Protein AF-A0A7Y5LIK2-F1 (afdb_monomer)

Sequence (126 aa):
MIIEIMEVILLISASALCIFLIYFLYQLTGSIRLIQQEIQAITAQVGPLVDSIKSLSVSVNELTKDLRQQISKINWIVDEIKSKIELLQNIESKVVKGVEAPVSTLMSNLNALKAGLAAFFNRMKK

Secondary structure (DSSP, 8-state):
-HHHHHHHHHHHHHHHHHHHHHHHHHHHHHHHHHHHHHHHHHHHHHHHHHHHHHHHHHHHHHHHHHHHHHHHHHHHHHHHHHHHHHHHHHHHHHHHHHHHHHHHHHHHHHHHHHHHHHHHHHHHT-

Structure (mmCIF, N/CA/C/O backbone):
data_AF-A0A7Y5LIK2-F1
#
_entry.id   AF-A0A7Y5LIK2-F1
#
loop_
_atom_site.group_PDB
_atom_site.id
_atom_site.type_symbol
_atom_site.label_atom_id
_atom_site.label_alt_id
_atom_site.label_comp_id
_atom_site.label_asym_id
_atom_site.label_entity_id
_atom_site.label_seq_id
_atom_site.pdbx_PDB_ins_code
_atom_site.Cartn_x
_atom_site.Cartn_y
_atom_site.Cartn_z
_atom_site.occupancy
_atom_site.B_iso_or_equiv
_atom_site.auth_seq_id
_atom_site.auth_comp_id
_atom_site.auth_asym_id
_atom_site.auth_atom_id
_atom_site.pdbx_PDB_model_num
ATOM 1 N N . MET A 1 1 ? 37.369 23.348 -61.483 1.00 74.38 1 MET A N 1
ATOM 2 C CA . MET A 1 1 ? 38.490 22.960 -60.602 1.00 74.38 1 MET A CA 1
ATOM 3 C C . MET A 1 1 ? 38.270 23.280 -59.122 1.00 74.38 1 MET A C 1
ATOM 5 O O . MET A 1 1 ? 38.006 22.343 -58.392 1.00 74.38 1 MET A O 1
ATOM 9 N N . ILE A 1 2 ? 38.318 24.533 -58.632 1.00 86.94 2 ILE A N 1
ATOM 10 C CA . ILE A 1 2 ? 38.128 24.807 -57.178 1.00 86.94 2 ILE A CA 1
ATOM 11 C C . ILE A 1 2 ? 36.730 24.409 -56.675 1.00 86.94 2 ILE A C 1
ATOM 13 O O . ILE A 1 2 ? 36.609 23.816 -55.607 1.00 86.94 2 ILE A O 1
ATOM 17 N N . ILE A 1 3 ? 35.685 24.702 -57.455 1.00 91.88 3 ILE A N 1
ATOM 18 C CA . ILE A 1 3 ? 34.298 24.365 -57.096 1.00 91.88 3 ILE A CA 1
ATOM 19 C C . ILE A 1 3 ? 34.108 22.842 -57.029 1.00 91.88 3 ILE A C 1
ATOM 21 O O . ILE A 1 3 ? 33.568 22.349 -56.051 1.00 91.88 3 ILE A O 1
ATOM 25 N N . GLU A 1 4 ? 34.643 22.096 -57.997 1.00 91.81 4 GLU A N 1
ATOM 26 C CA . GLU A 1 4 ? 34.576 20.624 -58.018 1.00 91.81 4 GLU A CA 1
ATOM 27 C C . GLU A 1 4 ? 35.299 19.997 -56.817 1.00 91.81 4 GLU A C 1
ATOM 29 O O . GLU A 1 4 ? 34.802 19.052 -56.215 1.00 91.81 4 GLU A O 1
ATOM 34 N N . ILE A 1 5 ? 36.453 20.548 -56.418 1.00 91.25 5 ILE A N 1
ATOM 35 C CA . ILE A 1 5 ? 37.181 20.086 -55.227 1.00 91.25 5 ILE A CA 1
ATOM 36 C C . ILE A 1 5 ? 36.347 20.325 -53.956 1.00 91.25 5 ILE A C 1
ATOM 38 O O . ILE A 1 5 ? 36.262 19.440 -53.105 1.00 91.25 5 ILE A O 1
ATOM 42 N N . MET A 1 6 ? 35.698 21.489 -53.834 1.00 91.12 6 MET A N 1
ATOM 43 C CA . MET A 1 6 ? 34.789 21.795 -52.719 1.00 91.12 6 MET A CA 1
ATOM 44 C C . MET A 1 6 ? 33.575 20.855 -52.693 1.00 91.12 6 MET A C 1
ATOM 46 O O . MET A 1 6 ? 33.186 20.394 -51.622 1.00 91.12 6 MET A O 1
ATOM 50 N N . GLU A 1 7 ? 33.009 20.526 -53.854 1.00 94.19 7 GLU A N 1
ATOM 51 C CA . GLU A 1 7 ? 31.866 19.615 -53.987 1.00 94.19 7 GLU A CA 1
ATOM 52 C C . GLU A 1 7 ? 32.211 18.183 -53.559 1.00 94.19 7 GLU A C 1
ATOM 54 O O . GLU A 1 7 ? 31.458 17.554 -52.816 1.00 94.19 7 GLU A O 1
ATOM 59 N N . VAL A 1 8 ? 33.388 17.685 -53.953 1.00 94.56 8 VAL A N 1
ATOM 60 C CA . VAL A 1 8 ? 33.881 16.361 -53.546 1.00 94.56 8 VAL A CA 1
ATOM 61 C C . VAL A 1 8 ? 34.097 16.296 -52.032 1.00 94.56 8 VAL A C 1
ATOM 63 O O . VAL A 1 8 ? 33.680 15.332 -51.390 1.00 94.56 8 VAL A O 1
ATOM 66 N N . ILE A 1 9 ? 34.699 17.331 -51.436 1.00 94.25 9 ILE A N 1
ATOM 67 C CA . ILE A 1 9 ? 34.889 17.413 -49.979 1.00 94.25 9 ILE A CA 1
ATOM 68 C C . ILE A 1 9 ? 33.535 17.436 -49.258 1.00 94.25 9 ILE A C 1
ATOM 70 O O . ILE A 1 9 ? 33.357 16.747 -48.250 1.00 94.25 9 ILE A O 1
ATOM 74 N N . LEU A 1 10 ? 32.566 18.184 -49.790 1.00 94.94 10 LEU A N 1
ATOM 75 C CA . LEU A 1 10 ? 31.221 18.274 -49.235 1.00 94.94 10 LEU A CA 1
ATOM 76 C C . LEU A 1 10 ? 30.488 16.927 -49.300 1.00 94.94 10 LEU A C 1
ATOM 78 O O . LEU A 1 10 ? 29.887 16.517 -48.308 1.00 94.94 10 LEU A O 1
ATOM 82 N N . LEU A 1 11 ? 30.600 16.194 -50.410 1.00 94.81 11 LEU A N 1
ATOM 83 C CA . LEU A 1 11 ? 30.033 14.849 -50.564 1.00 94.81 11 LEU A CA 1
ATOM 84 C C . LEU A 1 11 ? 30.651 13.830 -49.600 1.00 94.81 11 LEU A C 1
ATOM 86 O O . LEU A 1 11 ? 29.929 13.023 -49.007 1.00 94.81 11 LEU A O 1
ATOM 90 N N . ILE A 1 12 ? 31.971 13.876 -49.402 1.00 95.56 12 ILE A N 1
ATOM 91 C CA . ILE A 1 12 ? 32.668 13.001 -48.448 1.00 95.56 12 ILE A CA 1
ATOM 92 C C . ILE A 1 12 ? 32.227 13.320 -47.015 1.00 95.56 12 ILE A C 1
ATOM 94 O O . ILE A 1 12 ? 31.915 12.407 -46.249 1.00 95.56 12 ILE A O 1
ATOM 98 N N . SER A 1 13 ? 32.144 14.605 -46.660 1.00 94.31 13 SER A N 1
ATOM 99 C CA . SER A 1 13 ? 31.690 15.042 -45.337 1.00 94.31 13 SER A CA 1
ATOM 100 C C . SER A 1 13 ? 30.232 14.654 -45.075 1.00 94.31 13 SER A C 1
ATOM 102 O O . SER A 1 13 ? 29.927 14.107 -44.014 1.00 94.31 13 SER A O 1
ATOM 104 N N . ALA A 1 14 ? 29.348 14.843 -46.058 1.00 95.06 14 ALA A N 1
ATOM 105 C CA . ALA A 1 14 ? 27.949 14.436 -45.972 1.00 95.06 14 ALA A CA 1
ATOM 106 C C . ALA A 1 14 ? 27.814 12.917 -45.779 1.00 95.06 14 ALA A C 1
ATOM 108 O O . ALA A 1 14 ? 27.086 12.465 -44.897 1.00 95.06 14 ALA A O 1
ATOM 109 N N . SER A 1 15 ? 28.575 12.126 -46.540 1.00 95.50 15 SER A N 1
ATOM 110 C CA . SER A 1 15 ? 28.574 10.663 -46.425 1.00 95.50 15 SER A CA 1
ATOM 111 C C . SER A 1 15 ? 29.076 10.196 -45.054 1.00 95.50 15 SER A C 1
ATOM 113 O O . SER A 1 15 ? 28.467 9.324 -44.433 1.00 95.50 15 SER A O 1
ATOM 115 N N . ALA A 1 16 ? 30.148 10.809 -44.543 1.00 95.38 16 ALA A N 1
ATOM 116 C CA . ALA A 1 16 ? 30.677 10.517 -43.212 1.00 95.38 16 ALA A CA 1
ATOM 117 C C . ALA A 1 16 ? 29.665 10.854 -42.103 1.00 95.38 16 ALA A C 1
ATOM 119 O O . ALA A 1 16 ? 29.472 10.059 -41.181 1.00 95.38 16 ALA A O 1
ATOM 120 N N . LEU A 1 17 ? 28.969 11.991 -42.220 1.00 95.19 17 LEU A N 1
ATOM 121 C CA . LEU A 1 17 ? 27.921 12.393 -41.282 1.00 95.19 17 LEU A CA 1
ATOM 122 C C . LEU A 1 17 ? 26.754 11.395 -41.283 1.00 95.19 17 LEU A C 1
ATOM 124 O O . LEU A 1 17 ? 26.286 11.001 -40.217 1.00 95.19 17 LEU A O 1
ATOM 128 N N . CYS A 1 18 ? 26.312 10.941 -42.459 1.00 96.19 18 CYS A N 1
ATOM 129 C CA . CYS A 1 18 ? 25.242 9.949 -42.571 1.00 96.19 18 CYS A CA 1
ATOM 130 C C . CYS A 1 18 ? 25.602 8.627 -41.879 1.00 96.19 18 CYS A C 1
ATOM 132 O O . CYS A 1 18 ? 24.786 8.089 -41.132 1.00 96.19 18 CYS A O 1
ATOM 134 N N . ILE A 1 19 ? 26.825 8.122 -42.070 1.00 96.00 19 ILE A N 1
ATOM 135 C CA . ILE A 1 19 ? 27.290 6.889 -41.413 1.00 96.00 19 ILE A CA 1
ATOM 136 C C . ILE A 1 19 ? 27.329 7.070 -39.890 1.00 96.00 19 ILE A C 1
ATOM 138 O O . ILE A 1 19 ? 26.853 6.205 -39.151 1.00 96.00 19 ILE A O 1
ATOM 142 N N . PHE A 1 20 ? 27.843 8.208 -39.417 1.00 95.81 20 PHE A N 1
ATOM 143 C CA . PHE A 1 20 ? 27.890 8.523 -37.990 1.00 95.81 20 PHE A CA 1
ATOM 144 C C . PHE A 1 20 ? 26.490 8.568 -37.363 1.00 95.81 20 PHE A C 1
ATOM 146 O O . PHE A 1 20 ? 26.263 7.983 -36.303 1.00 95.81 20 PHE A O 1
ATOM 153 N N . LEU A 1 21 ? 25.529 9.202 -38.041 1.00 93.06 21 LEU A N 1
ATOM 154 C CA . LEU A 1 21 ? 24.141 9.268 -37.582 1.00 93.06 21 LEU A CA 1
ATOM 155 C C . LEU A 1 21 ? 23.490 7.885 -37.506 1.00 93.06 21 LEU A C 1
ATOM 157 O O . LEU A 1 21 ? 22.810 7.596 -36.525 1.00 93.06 21 LEU A O 1
ATOM 161 N N . ILE A 1 22 ? 23.719 7.014 -38.494 1.00 95.25 22 ILE A N 1
ATOM 162 C CA . ILE A 1 22 ? 23.194 5.640 -38.476 1.00 95.25 22 ILE A CA 1
ATOM 163 C C . ILE A 1 22 ? 23.735 4.873 -37.263 1.00 95.25 22 ILE A C 1
ATOM 165 O O . ILE A 1 22 ? 22.964 4.235 -36.545 1.00 95.25 22 ILE A O 1
ATOM 169 N N . TYR A 1 23 ? 25.040 4.972 -36.997 1.00 95.81 23 TYR A N 1
ATOM 170 C CA . TYR A 1 23 ? 25.659 4.328 -35.838 1.00 95.81 23 TYR A CA 1
ATOM 171 C C . TYR A 1 23 ? 25.072 4.847 -34.516 1.00 95.81 23 TYR A C 1
ATOM 173 O O . TYR A 1 23 ? 24.697 4.064 -33.641 1.00 95.81 23 TYR A O 1
ATOM 181 N N . PHE A 1 24 ? 24.929 6.168 -34.392 1.00 93.00 24 PHE A N 1
ATOM 182 C CA . PHE A 1 24 ? 24.372 6.792 -33.197 1.00 93.00 24 PHE A CA 1
ATOM 183 C C . PHE A 1 24 ? 22.906 6.398 -32.962 1.00 93.00 24 PHE A C 1
ATOM 185 O O . PHE A 1 24 ? 22.532 6.052 -31.843 1.00 93.00 24 PHE A O 1
ATOM 192 N N . LEU A 1 25 ? 22.082 6.368 -34.015 1.00 90.69 25 LEU A N 1
ATOM 193 C CA . LEU A 1 25 ? 20.689 5.917 -33.931 1.00 90.69 25 LEU A CA 1
ATOM 194 C C . LEU A 1 25 ? 20.579 4.448 -33.517 1.00 90.69 25 LEU A C 1
ATOM 196 O O . LEU A 1 25 ? 19.707 4.099 -32.719 1.00 90.69 25 LEU A O 1
ATOM 200 N N . TYR A 1 26 ? 21.471 3.589 -34.014 1.00 93.88 26 TYR A N 1
ATOM 201 C CA . TYR A 1 26 ? 21.518 2.187 -33.608 1.00 93.88 26 TYR A CA 1
ATOM 202 C C . TYR A 1 26 ? 21.827 2.047 -32.112 1.00 93.88 26 TYR A C 1
ATOM 204 O O . TYR A 1 26 ? 21.125 1.334 -31.390 1.00 93.88 26 TYR A O 1
ATOM 212 N N . GLN A 1 27 ? 22.823 2.790 -31.623 1.00 92.38 27 GLN A N 1
ATOM 213 C CA . GLN A 1 27 ? 23.189 2.787 -30.209 1.00 92.38 27 GLN A CA 1
ATOM 214 C C . GLN A 1 27 ? 22.061 3.331 -29.321 1.00 92.38 27 GLN A C 1
ATOM 216 O O . GLN A 1 27 ? 21.721 2.713 -28.312 1.00 92.38 27 GLN A O 1
ATOM 221 N N . LEU A 1 28 ? 21.428 4.438 -29.722 1.00 86.88 28 LEU A N 1
ATOM 222 C CA . LEU A 1 28 ? 20.275 5.000 -29.016 1.00 86.88 28 LEU A CA 1
ATOM 223 C C . LEU A 1 28 ? 19.105 4.020 -28.947 1.00 86.88 28 LEU A C 1
ATOM 225 O O . LEU A 1 28 ? 18.500 3.864 -27.889 1.00 86.88 28 LEU A O 1
ATOM 229 N N . THR A 1 29 ? 18.805 3.331 -30.047 1.00 90.50 29 THR A N 1
ATOM 230 C CA . THR A 1 29 ? 17.728 2.333 -30.090 1.00 90.50 29 THR A CA 1
ATOM 231 C C . THR A 1 29 ? 17.992 1.196 -29.101 1.00 90.50 29 THR A C 1
ATOM 233 O O . THR A 1 29 ? 17.077 0.756 -28.404 1.00 90.50 29 THR A O 1
ATOM 236 N N . GLY A 1 30 ? 19.250 0.756 -28.983 1.00 90.50 30 GLY A N 1
ATOM 237 C CA . GLY A 1 30 ? 19.667 -0.221 -27.976 1.00 90.50 30 GLY A CA 1
ATOM 238 C C . GLY A 1 30 ? 19.433 0.271 -26.545 1.00 90.50 30 GLY A C 1
ATOM 239 O O . GLY A 1 30 ? 18.802 -0.428 -25.752 1.00 90.50 30 GLY A O 1
ATOM 240 N N . SER A 1 31 ? 19.867 1.493 -26.233 1.00 85.50 31 SER A N 1
ATOM 241 C CA . SER A 1 31 ? 19.677 2.097 -24.907 1.00 85.50 31 SER A CA 1
ATOM 242 C C . SER A 1 31 ? 18.201 2.277 -24.547 1.00 85.50 31 SER A C 1
ATOM 244 O O . SER A 1 31 ? 17.792 1.945 -23.438 1.00 85.50 31 SER A O 1
ATOM 246 N N . ILE A 1 32 ? 17.376 2.741 -25.491 1.00 85.38 32 ILE A N 1
ATOM 247 C CA . ILE A 1 32 ? 15.925 2.892 -25.292 1.00 85.38 32 ILE A CA 1
ATOM 248 C C . ILE A 1 32 ? 15.281 1.536 -24.996 1.00 85.38 32 ILE A C 1
ATOM 250 O O . ILE A 1 32 ? 14.433 1.436 -24.111 1.00 85.38 32 ILE A O 1
ATOM 254 N N . ARG A 1 33 ? 15.706 0.476 -25.692 1.00 91.31 33 ARG A N 1
ATOM 255 C CA . ARG A 1 33 ? 15.195 -0.877 -25.461 1.00 91.31 33 ARG A CA 1
ATOM 256 C C . ARG A 1 33 ? 15.536 -1.395 -24.062 1.00 91.31 33 ARG A C 1
ATOM 258 O O . ARG A 1 33 ? 14.678 -2.012 -23.437 1.00 91.31 33 ARG A O 1
ATOM 265 N N . LEU A 1 34 ? 16.746 -1.134 -23.566 1.00 88.06 34 LEU A N 1
ATOM 266 C CA . LEU A 1 34 ? 17.140 -1.497 -22.199 1.00 88.06 34 LEU A CA 1
ATOM 267 C C . LEU A 1 34 ? 16.299 -0.748 -21.160 1.00 88.06 34 LEU A C 1
ATOM 269 O O . LEU A 1 34 ? 15.710 -1.375 -20.285 1.00 88.06 34 LEU A O 1
ATOM 273 N N . ILE A 1 35 ? 16.146 0.568 -21.322 1.00 80.12 35 ILE A N 1
ATOM 274 C CA . ILE A 1 35 ? 15.301 1.389 -20.443 1.00 80.12 35 ILE A CA 1
ATOM 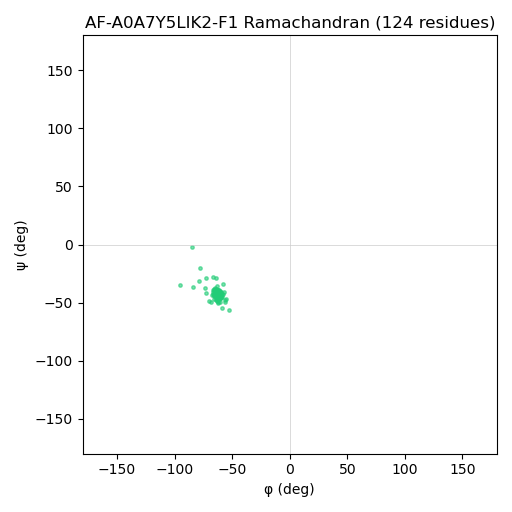275 C C . ILE A 1 35 ? 13.857 0.872 -20.441 1.00 80.12 35 ILE A C 1
ATOM 277 O O . ILE A 1 35 ? 13.230 0.758 -19.390 1.00 80.12 35 ILE A O 1
ATOM 281 N N . GLN A 1 36 ? 13.319 0.505 -21.606 1.00 84.75 36 GLN A N 1
ATOM 282 C CA . GLN A 1 36 ? 11.971 -0.051 -21.705 1.00 84.75 36 GLN A CA 1
ATOM 283 C C . GLN A 1 36 ? 11.831 -1.369 -20.928 1.00 84.75 36 GLN A C 1
ATOM 285 O O . GLN A 1 36 ? 10.812 -1.583 -20.270 1.00 84.75 36 GLN A O 1
ATOM 290 N N . GLN A 1 37 ? 12.842 -2.240 -20.979 1.00 92.38 37 GLN A N 1
ATOM 291 C CA . GLN A 1 37 ? 12.859 -3.491 -20.216 1.00 92.38 37 GLN A CA 1
ATOM 292 C C . GLN A 1 37 ? 12.925 -3.239 -18.706 1.00 92.38 37 GLN A C 1
ATOM 294 O O . GLN A 1 37 ? 12.184 -3.868 -17.952 1.00 92.38 37 GLN A O 1
ATOM 299 N N . GLU A 1 38 ? 13.748 -2.290 -18.261 1.00 84.56 38 GLU A N 1
ATOM 300 C CA . GLU A 1 38 ? 13.833 -1.907 -16.848 1.00 84.56 38 GLU A CA 1
ATOM 301 C C . GLU A 1 38 ? 12.507 -1.329 -16.337 1.00 84.56 38 GLU A C 1
ATOM 303 O O . GLU A 1 38 ? 12.018 -1.739 -15.285 1.00 84.56 38 GLU A O 1
ATOM 308 N N . ILE A 1 39 ? 11.863 -0.449 -17.110 1.00 78.19 39 ILE A N 1
ATOM 309 C CA . ILE A 1 39 ? 10.545 0.107 -16.769 1.00 78.19 39 ILE A CA 1
ATOM 310 C C . ILE A 1 39 ? 9.491 -1.002 -16.660 1.00 78.19 39 ILE A C 1
ATOM 312 O O . ILE A 1 39 ? 8.675 -0.990 -15.734 1.00 78.19 39 ILE A O 1
ATOM 316 N N . GLN A 1 40 ? 9.500 -1.977 -17.573 1.00 87.31 40 GLN A N 1
ATOM 317 C CA . GLN A 1 40 ? 8.600 -3.131 -17.494 1.00 87.31 40 GLN A CA 1
ATOM 318 C C . GLN A 1 40 ? 8.856 -3.963 -16.233 1.00 87.31 40 GLN A C 1
ATOM 320 O O . GLN A 1 40 ? 7.901 -4.321 -15.544 1.00 87.31 40 GLN A O 1
ATOM 325 N N . ALA A 1 41 ? 10.120 -4.218 -15.888 1.00 82.25 41 ALA A N 1
ATOM 326 C CA . ALA A 1 41 ? 10.484 -4.949 -14.677 1.00 82.25 41 ALA A CA 1
ATOM 327 C C . ALA A 1 41 ? 10.050 -4.212 -13.399 1.00 82.25 41 ALA A C 1
ATOM 329 O O . ALA A 1 41 ? 9.529 -4.838 -12.476 1.00 82.25 41 ALA A O 1
ATOM 330 N N . ILE A 1 42 ? 10.210 -2.887 -13.355 1.00 76.38 42 ILE A N 1
ATOM 331 C CA . ILE A 1 42 ? 9.740 -2.050 -12.243 1.00 76.38 42 ILE A CA 1
ATOM 332 C C . ILE A 1 42 ? 8.213 -2.106 -12.150 1.00 76.38 42 ILE A C 1
ATOM 334 O O . ILE A 1 42 ? 7.666 -2.341 -11.077 1.00 76.38 42 ILE A O 1
ATOM 338 N N . THR A 1 43 ? 7.511 -1.954 -13.273 1.00 74.62 43 THR A N 1
ATOM 339 C CA . THR A 1 43 ? 6.040 -1.990 -13.311 1.00 74.62 43 THR A CA 1
ATOM 340 C C . THR A 1 43 ? 5.503 -3.332 -12.812 1.00 74.62 43 THR A C 1
ATOM 342 O O . THR A 1 43 ? 4.554 -3.365 -12.028 1.00 74.62 43 THR A O 1
ATOM 345 N N . ALA A 1 44 ? 6.151 -4.436 -13.198 1.00 80.19 44 ALA A N 1
ATOM 346 C CA . ALA A 1 44 ? 5.804 -5.779 -12.743 1.00 80.19 44 ALA A CA 1
ATOM 347 C C . ALA A 1 44 ? 6.001 -5.977 -11.229 1.00 80.19 44 ALA A C 1
ATOM 349 O O . ALA A 1 44 ? 5.286 -6.773 -10.628 1.00 80.19 44 ALA A O 1
ATOM 350 N N . GLN A 1 45 ? 6.931 -5.252 -10.602 1.00 76.75 45 GLN A N 1
ATOM 351 C CA . GLN A 1 45 ? 7.140 -5.283 -9.148 1.00 76.75 45 GLN A CA 1
ATOM 352 C C . GLN A 1 45 ? 6.190 -4.343 -8.397 1.00 76.75 45 GLN A C 1
ATOM 354 O O . GLN A 1 45 ? 5.711 -4.672 -7.312 1.00 76.75 45 GLN A O 1
ATOM 359 N N . VAL A 1 46 ? 5.892 -3.176 -8.972 1.00 74.12 46 VAL A N 1
ATOM 360 C CA . VAL A 1 46 ? 5.042 -2.155 -8.345 1.00 74.12 46 VAL A CA 1
ATOM 361 C C . VAL A 1 46 ? 3.568 -2.559 -8.345 1.00 74.12 46 VAL A C 1
ATOM 363 O O . VAL A 1 46 ? 2.885 -2.312 -7.354 1.00 74.12 46 VAL A O 1
ATOM 366 N N . GLY A 1 47 ? 3.072 -3.216 -9.400 1.00 78.31 47 GLY A N 1
ATOM 367 C CA . GLY A 1 47 ? 1.674 -3.670 -9.475 1.00 78.31 47 GLY A CA 1
ATOM 368 C C . GLY A 1 47 ? 1.237 -4.500 -8.254 1.00 78.31 47 GLY A C 1
ATOM 369 O O . GLY A 1 47 ? 0.325 -4.082 -7.539 1.00 78.31 47 GLY A O 1
ATOM 370 N N . PRO A 1 48 ? 1.939 -5.603 -7.930 1.00 84.38 48 PRO A N 1
ATOM 371 C CA . PRO A 1 48 ? 1.641 -6.419 -6.753 1.00 84.38 48 PRO A CA 1
ATOM 372 C C . PRO A 1 48 ? 1.705 -5.654 -5.424 1.00 84.38 48 PRO A C 1
ATOM 374 O O . PRO A 1 48 ? 0.933 -5.941 -4.507 1.00 84.38 48 PRO A O 1
ATOM 377 N N . LEU A 1 49 ? 2.604 -4.672 -5.295 1.00 77.38 49 LEU A N 1
ATOM 378 C CA . LEU A 1 49 ? 2.697 -3.836 -4.093 1.00 77.38 49 LEU A CA 1
ATOM 379 C C . LEU A 1 49 ? 1.457 -2.950 -3.932 1.00 77.38 49 LEU A C 1
ATOM 381 O O . LEU A 1 49 ? 0.922 -2.849 -2.828 1.00 77.38 49 LEU A O 1
ATOM 385 N N . VAL A 1 50 ? 0.969 -2.351 -5.021 1.00 77.88 50 VAL A N 1
ATOM 386 C CA . VAL A 1 50 ? -0.270 -1.556 -5.016 1.00 77.88 50 VAL A CA 1
ATOM 387 C C . VAL A 1 50 ? -1.466 -2.423 -4.621 1.00 77.88 50 VAL A C 1
ATOM 389 O O . VAL A 1 50 ? -2.254 -2.022 -3.760 1.00 77.88 50 VAL A O 1
ATOM 392 N N . ASP A 1 51 ? -1.570 -3.632 -5.174 1.00 84.31 51 ASP A N 1
ATOM 393 C CA . ASP A 1 51 ? -2.627 -4.581 -4.810 1.00 84.31 51 ASP A CA 1
ATOM 394 C C . ASP A 1 51 ? -2.538 -5.010 -3.338 1.00 84.31 51 ASP A C 1
ATOM 396 O O . ASP A 1 51 ? -3.551 -5.044 -2.634 1.00 84.31 51 ASP A O 1
ATOM 400 N N . SER A 1 52 ? -1.325 -5.250 -2.832 1.00 86.19 52 SER A N 1
ATOM 401 C CA . SER A 1 52 ? -1.088 -5.592 -1.424 1.00 86.19 52 SER A CA 1
ATOM 402 C C . SER A 1 52 ? -1.514 -4.462 -0.484 1.00 86.19 52 SER A C 1
ATOM 404 O O . SER A 1 52 ? -2.193 -4.705 0.513 1.00 86.19 52 SER A O 1
ATOM 406 N N . ILE A 1 53 ? -1.178 -3.212 -0.819 1.00 80.38 53 ILE A N 1
ATOM 407 C CA . ILE A 1 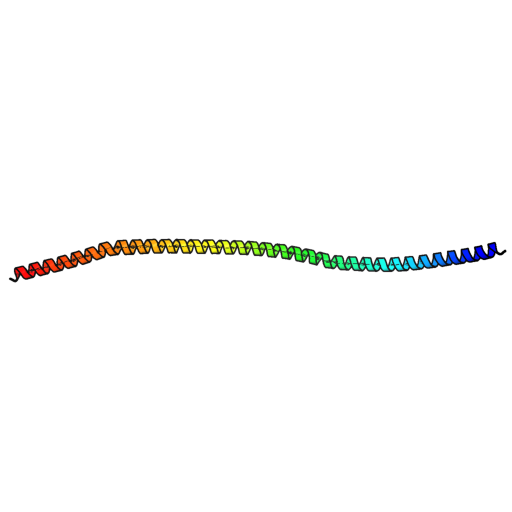53 ? -1.586 -2.029 -0.047 1.00 80.38 53 ILE A CA 1
ATOM 408 C C . ILE A 1 53 ? -3.112 -1.887 -0.049 1.00 80.38 53 ILE A C 1
ATOM 410 O O . ILE A 1 53 ? -3.712 -1.610 0.992 1.00 80.38 53 ILE A O 1
ATOM 414 N N . LYS A 1 54 ? -3.762 -2.114 -1.196 1.00 82.88 54 LYS A N 1
ATOM 415 C CA . LYS A 1 54 ? -5.224 -2.077 -1.303 1.00 82.88 54 LYS A CA 1
ATOM 416 C C . LYS A 1 54 ? -5.876 -3.157 -0.439 1.00 82.88 54 LYS A C 1
ATOM 418 O O . LYS A 1 54 ? -6.811 -2.849 0.298 1.00 82.88 54 LYS A O 1
ATOM 423 N N . SER A 1 55 ? -5.364 -4.388 -0.482 1.00 86.25 55 SER A N 1
ATOM 424 C CA . SER A 1 55 ? -5.845 -5.486 0.363 1.00 86.25 55 SER A CA 1
ATOM 425 C C . SER A 1 55 ? -5.686 -5.159 1.847 1.00 86.25 55 SER A C 1
ATOM 427 O O . SER A 1 55 ? -6.630 -5.322 2.617 1.00 86.25 55 SER A O 1
ATOM 429 N N . LEU A 1 56 ? -4.524 -4.635 2.248 1.00 84.25 56 LEU A N 1
ATOM 430 C CA . LEU A 1 56 ? -4.272 -4.231 3.629 1.00 84.25 56 LEU A CA 1
ATOM 431 C C . LEU A 1 56 ? -5.245 -3.136 4.085 1.00 84.25 56 LEU A C 1
ATOM 433 O O . LEU A 1 56 ? -5.779 -3.206 5.190 1.00 84.25 56 LEU A O 1
ATOM 437 N N . SER A 1 57 ? -5.518 -2.146 3.232 1.00 83.94 57 SER A N 1
ATOM 438 C CA . SER A 1 57 ? -6.483 -1.083 3.527 1.00 83.94 57 SER A CA 1
ATOM 439 C C . SER A 1 57 ? -7.896 -1.631 3.766 1.00 83.94 57 SER A C 1
ATOM 441 O O . SER A 1 57 ? -8.565 -1.207 4.712 1.00 83.94 57 SER A O 1
ATOM 443 N N . VAL A 1 58 ? -8.331 -2.615 2.968 1.00 90.94 58 VAL A N 1
ATOM 444 C CA . VAL A 1 58 ? -9.617 -3.303 3.170 1.00 90.94 58 VAL A CA 1
ATOM 445 C C . VAL A 1 58 ? -9.637 -4.030 4.514 1.00 90.94 58 VAL A C 1
ATOM 447 O O . VAL A 1 58 ? -10.545 -3.785 5.309 1.00 90.94 58 VAL A O 1
ATOM 450 N N . SER A 1 59 ? -8.615 -4.835 4.818 1.00 91.88 59 SER A N 1
ATOM 451 C CA . SER A 1 59 ? -8.539 -5.578 6.083 1.00 91.88 59 SER A CA 1
ATOM 452 C C . SER A 1 59 ? -8.510 -4.661 7.311 1.00 91.88 59 SER A C 1
ATOM 454 O O . SER A 1 59 ? -9.170 -4.940 8.308 1.00 91.88 59 SER A O 1
ATOM 456 N N . VAL A 1 60 ? -7.799 -3.529 7.250 1.00 86.31 60 VAL A N 1
ATOM 457 C CA . VAL A 1 60 ? -7.782 -2.533 8.338 1.00 86.31 60 VAL A CA 1
ATOM 458 C C . VAL A 1 60 ? -9.160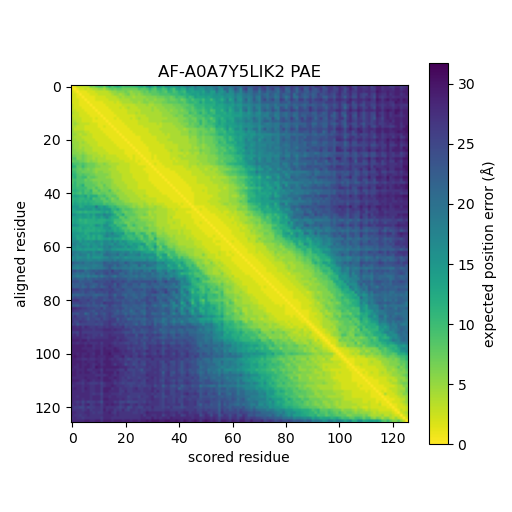 -1.897 8.533 1.00 86.31 60 VAL A C 1
ATOM 460 O O . VAL A 1 60 ? -9.591 -1.675 9.669 1.00 86.31 60 VAL A O 1
ATOM 463 N N . ASN A 1 61 ? -9.875 -1.609 7.446 1.00 90.88 61 ASN A N 1
ATOM 464 C CA . ASN A 1 61 ? -11.222 -1.054 7.520 1.00 90.88 61 ASN A CA 1
ATOM 465 C C . ASN A 1 61 ? -12.221 -2.058 8.118 1.00 90.88 61 ASN A C 1
ATOM 467 O O . ASN A 1 61 ? -13.059 -1.678 8.934 1.00 90.88 61 ASN A O 1
ATOM 471 N N . GLU A 1 62 ? -12.121 -3.336 7.749 1.00 92.44 62 GLU A N 1
ATOM 472 C CA . GLU A 1 62 ? -12.915 -4.418 8.344 1.00 92.44 62 GLU A CA 1
ATOM 473 C C . GLU A 1 62 ? -12.618 -4.577 9.836 1.00 92.44 62 GLU A C 1
ATOM 475 O O . GLU A 1 6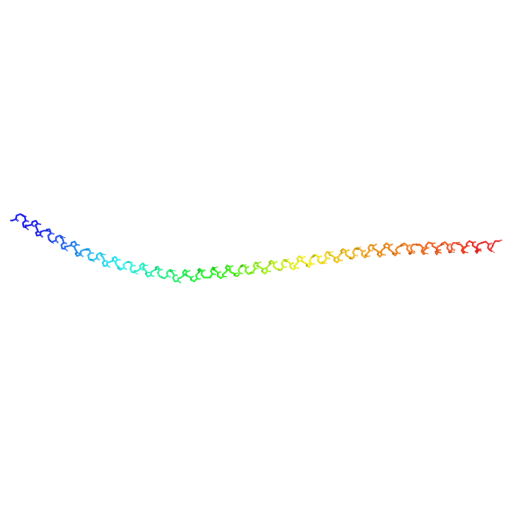2 ? -13.537 -4.492 10.648 1.00 92.44 62 GLU A O 1
ATOM 480 N N . LEU A 1 63 ? -11.340 -4.652 10.220 1.00 89.44 63 LEU A N 1
ATOM 481 C CA . LEU A 1 63 ? -10.937 -4.720 11.625 1.00 89.44 63 LEU A CA 1
ATOM 482 C C . LEU A 1 63 ? -11.471 -3.525 12.431 1.00 89.44 63 LEU A C 1
ATOM 484 O O . LEU A 1 63 ? -11.959 -3.675 13.550 1.00 89.44 63 LEU A O 1
ATOM 488 N N . THR A 1 64 ? -11.431 -2.325 11.852 1.00 89.56 64 THR A N 1
ATOM 489 C CA . THR A 1 64 ? -11.974 -1.116 12.485 1.00 89.56 64 THR A CA 1
ATOM 490 C C . THR A 1 64 ? -13.490 -1.208 12.688 1.00 89.56 64 THR A C 1
ATOM 492 O O . THR A 1 64 ? -14.002 -0.764 13.721 1.00 89.56 64 THR A O 1
ATOM 495 N N . LYS A 1 65 ? -14.231 -1.786 11.733 1.00 91.50 65 LYS A N 1
ATOM 496 C CA . LYS A 1 65 ? -15.676 -2.026 11.877 1.00 91.50 65 LYS A CA 1
ATOM 497 C C . LYS A 1 65 ? -15.963 -3.035 12.987 1.00 91.50 65 LYS A C 1
ATOM 499 O O . LYS A 1 65 ? -16.833 -2.766 13.818 1.00 91.50 65 LYS A O 1
ATOM 504 N N . ASP A 1 66 ? -15.208 -4.125 13.048 1.00 91.69 66 ASP A N 1
ATOM 505 C CA . ASP A 1 66 ? -15.360 -5.150 14.083 1.00 91.69 66 ASP A CA 1
ATOM 506 C C . ASP A 1 66 ? -15.086 -4.585 15.479 1.00 91.69 66 ASP A C 1
ATOM 508 O O . ASP A 1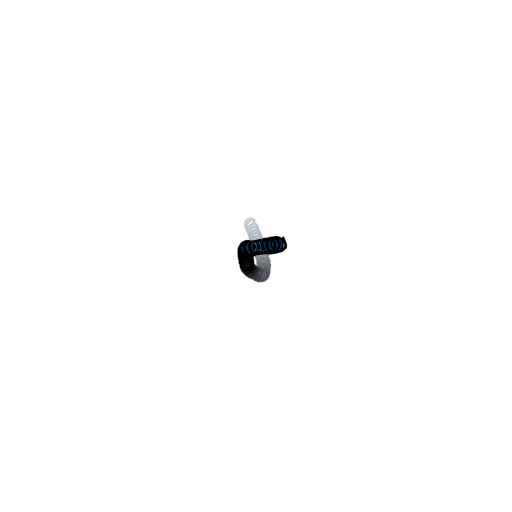 66 ? -15.856 -4.819 16.413 1.00 91.69 66 ASP A O 1
ATOM 512 N N . LEU A 1 67 ? -14.042 -3.764 15.624 1.00 82.06 67 LEU A N 1
ATOM 513 C CA . LEU A 1 67 ? -13.744 -3.071 16.878 1.00 82.06 67 LEU A CA 1
ATOM 514 C C . LEU A 1 67 ? -14.874 -2.121 17.291 1.00 82.06 67 LEU A C 1
ATOM 516 O O . LEU A 1 67 ? -15.277 -2.116 18.454 1.00 82.06 67 LEU A O 1
ATOM 520 N N . ARG A 1 68 ? -15.446 -1.355 16.351 1.00 87.69 68 ARG A N 1
ATOM 521 C CA . ARG A 1 68 ? -16.611 -0.497 16.636 1.00 87.69 68 ARG A CA 1
ATOM 522 C C . ARG A 1 68 ? -17.814 -1.306 17.119 1.00 87.69 68 ARG A C 1
ATOM 524 O O . ARG A 1 68 ? -18.478 -0.891 18.068 1.00 87.69 68 ARG A O 1
ATOM 531 N N . GLN A 1 69 ? -18.084 -2.462 16.512 1.00 90.12 69 GLN A N 1
ATOM 532 C CA . GLN A 1 69 ? -19.156 -3.349 16.968 1.00 90.12 69 GLN A CA 1
ATOM 533 C C . GLN A 1 69 ? -18.886 -3.903 18.370 1.00 90.12 69 GLN A C 1
ATOM 535 O O . GLN A 1 69 ? -19.796 -3.930 19.199 1.00 90.12 69 GLN A O 1
ATOM 540 N N . GLN A 1 70 ? -17.651 -4.315 18.663 1.00 82.44 70 GLN A N 1
ATOM 541 C CA . GLN A 1 70 ? -17.272 -4.800 19.993 1.00 82.44 70 GLN A CA 1
ATOM 542 C C . GLN A 1 70 ? -17.427 -3.713 21.062 1.00 82.44 70 GLN A C 1
ATOM 544 O O . GLN A 1 70 ? -18.036 -3.970 22.097 1.00 82.44 70 GLN A O 1
ATOM 549 N N . ILE A 1 71 ? -16.979 -2.484 20.789 1.00 85.12 71 ILE A N 1
ATOM 550 C CA . ILE A 1 71 ? -17.179 -1.337 21.689 1.00 85.12 71 ILE A CA 1
ATOM 551 C C . ILE A 1 71 ? -18.674 -1.082 21.919 1.00 85.12 71 ILE A C 1
ATOM 553 O O . ILE A 1 71 ? -19.094 -0.875 23.055 1.00 85.12 71 ILE A O 1
ATOM 557 N N . SER A 1 72 ? -19.503 -1.158 20.873 1.00 88.31 72 SER A N 1
ATOM 558 C CA . SER A 1 72 ? -20.954 -0.999 21.020 1.00 88.31 72 SER A CA 1
ATOM 559 C C . SER A 1 72 ? -21.577 -2.079 21.908 1.00 88.31 72 SER A C 1
ATOM 561 O O . SER A 1 72 ? -22.458 -1.766 22.707 1.00 88.31 72 SER A O 1
ATOM 563 N N . LYS A 1 73 ? -21.130 -3.337 21.795 1.00 85.88 73 LYS A N 1
ATOM 564 C CA . LYS A 1 73 ? -21.584 -4.428 22.674 1.00 85.88 73 LYS A CA 1
ATOM 565 C C . LYS A 1 73 ? -21.168 -4.179 24.121 1.00 85.88 73 LYS A C 1
ATOM 567 O O . LYS A 1 73 ? -21.979 -4.368 25.019 1.00 85.88 73 LYS A O 1
ATOM 572 N N . ILE A 1 74 ? -19.934 -3.725 24.342 1.00 81.44 74 ILE A N 1
ATOM 573 C CA . ILE A 1 74 ? -19.432 -3.385 25.678 1.00 81.44 74 ILE A CA 1
ATOM 574 C C . ILE A 1 74 ? -20.267 -2.259 26.292 1.00 81.44 74 ILE A C 1
ATOM 576 O O . ILE A 1 74 ? -20.699 -2.394 27.431 1.00 81.44 74 ILE A O 1
ATOM 580 N N . ASN A 1 75 ? -20.553 -1.191 25.541 1.00 84.38 75 ASN A N 1
ATOM 581 C CA . ASN A 1 75 ? -21.398 -0.097 26.024 1.00 84.38 75 ASN A CA 1
ATOM 582 C C . ASN A 1 75 ? -22.793 -0.592 26.423 1.00 84.38 75 ASN A C 1
ATOM 584 O O . ASN A 1 75 ? -23.259 -0.270 27.509 1.00 84.38 75 ASN A O 1
ATOM 588 N N . TRP A 1 76 ? -23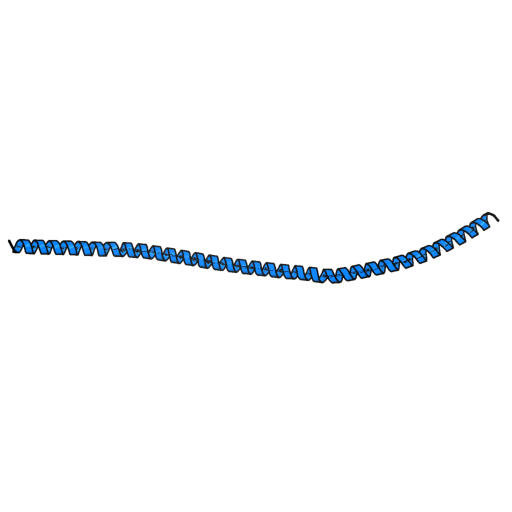.414 -1.442 25.599 1.00 87.06 76 TRP A N 1
ATOM 589 C CA . TRP A 1 76 ? -24.712 -2.036 25.922 1.00 87.06 76 TRP A CA 1
ATOM 590 C C . TRP A 1 76 ? -24.670 -2.883 27.206 1.00 87.06 76 TRP A C 1
ATOM 592 O O . TRP A 1 76 ? -25.538 -2.734 28.062 1.00 87.06 76 TRP A O 1
ATOM 602 N N . ILE A 1 77 ? -23.632 -3.709 27.390 1.00 82.62 77 ILE A N 1
ATOM 603 C CA . ILE A 1 77 ? -23.435 -4.489 28.625 1.00 82.62 77 ILE A CA 1
ATOM 604 C C . ILE A 1 77 ? -23.279 -3.560 29.835 1.00 82.62 77 ILE A C 1
ATOM 606 O O . ILE A 1 77 ? -23.872 -3.804 30.883 1.00 82.62 77 ILE A O 1
ATOM 610 N N . VAL A 1 78 ? -22.484 -2.495 29.706 1.00 84.62 78 VAL A N 1
ATOM 611 C CA . VAL A 1 78 ? -22.271 -1.515 30.781 1.00 84.62 78 VAL A CA 1
ATOM 612 C C . VAL A 1 78 ? -23.581 -0.824 31.157 1.00 84.62 78 VAL A C 1
ATOM 614 O O . VAL A 1 78 ? -23.867 -0.681 32.347 1.00 84.62 78 VAL A O 1
ATOM 617 N N . ASP A 1 79 ? -24.389 -0.428 30.177 1.00 88.25 79 ASP A N 1
ATOM 618 C CA . ASP A 1 79 ? -25.686 0.205 30.421 1.00 88.25 79 ASP A CA 1
ATOM 619 C C . ASP A 1 79 ? -26.676 -0.764 31.076 1.00 88.25 79 ASP A C 1
ATOM 621 O O . ASP A 1 79 ? -27.385 -0.390 32.013 1.00 88.25 79 ASP A O 1
ATOM 625 N N . GLU A 1 80 ? -26.676 -2.035 30.672 1.00 85.12 80 GLU A N 1
ATOM 626 C CA . GLU A 1 80 ? -27.503 -3.048 31.320 1.00 85.12 80 GLU A CA 1
ATOM 627 C C . GLU A 1 80 ? -27.060 -3.310 32.769 1.00 85.12 80 GLU A C 1
ATOM 629 O O . GLU A 1 80 ? -27.905 -3.423 33.660 1.00 85.12 80 GLU A O 1
ATOM 634 N N . ILE A 1 81 ? -25.753 -3.338 33.049 1.00 82.00 81 ILE A N 1
ATOM 635 C CA . ILE A 1 81 ? -25.233 -3.446 34.420 1.00 82.00 81 ILE A CA 1
ATOM 636 C C . ILE A 1 81 ? -25.671 -2.243 35.257 1.00 82.00 81 ILE A C 1
ATOM 638 O O . ILE A 1 81 ? -26.170 -2.436 36.366 1.00 82.00 81 ILE A O 1
ATOM 642 N N . LYS A 1 82 ? -25.534 -1.015 34.738 1.00 81.50 82 LYS A N 1
ATOM 643 C CA . LYS A 1 82 ? -26.008 0.196 35.429 1.00 81.50 82 LYS A CA 1
ATOM 644 C C . LYS A 1 82 ? -27.494 0.099 35.755 1.00 81.50 82 LYS A C 1
ATOM 646 O O . LYS A 1 82 ? -27.867 0.289 36.907 1.00 81.50 82 LYS A O 1
ATOM 651 N N . SER A 1 83 ? -28.318 -0.291 34.782 1.00 83.69 83 SER A N 1
ATOM 652 C CA . SER A 1 83 ? -29.757 -0.469 34.987 1.00 83.69 83 SER A CA 1
ATOM 653 C C . SER A 1 83 ? -30.059 -1.508 36.072 1.00 83.69 83 SER A C 1
ATOM 655 O O . SER A 1 83 ? -30.884 -1.265 36.953 1.00 83.69 83 SER A O 1
ATOM 657 N N . LYS A 1 84 ? -29.357 -2.649 36.082 1.00 81.06 84 LYS A N 1
ATOM 658 C CA . LYS A 1 84 ? -29.525 -3.657 37.141 1.00 81.06 84 LYS A CA 1
ATOM 659 C C . LYS A 1 84 ? -29.100 -3.130 38.514 1.00 81.06 84 LYS A C 1
ATOM 661 O O . LYS A 1 84 ? -29.782 -3.416 39.493 1.00 81.06 84 LYS A O 1
ATOM 666 N N . ILE A 1 85 ? -28.022 -2.351 38.600 1.00 80.69 85 ILE A N 1
ATOM 667 C CA . ILE A 1 85 ? -27.584 -1.721 39.856 1.00 80.69 85 ILE A CA 1
ATOM 668 C C . ILE A 1 85 ? -28.638 -0.728 40.360 1.00 80.69 85 ILE A C 1
ATOM 670 O O . ILE A 1 85 ? -28.995 -0.770 41.535 1.00 80.69 85 ILE A O 1
ATOM 674 N N . GLU A 1 86 ? -29.184 0.117 39.487 1.00 83.00 86 GLU A N 1
ATOM 675 C CA . GLU A 1 86 ? -30.256 1.057 39.839 1.00 83.00 86 GLU A CA 1
ATOM 676 C C . GLU A 1 86 ? -31.515 0.330 40.333 1.00 83.00 86 GLU A C 1
ATOM 678 O O . GLU A 1 86 ? -32.136 0.741 41.317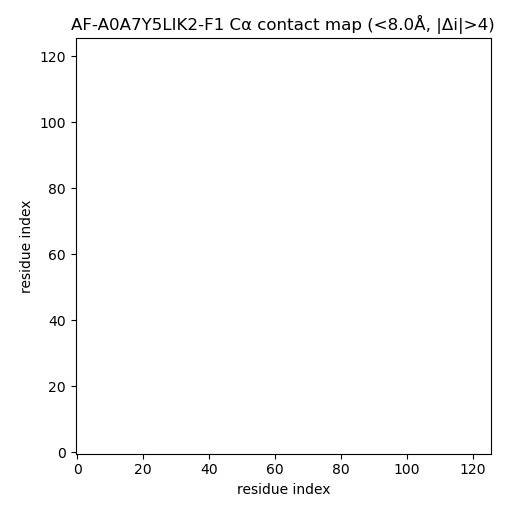 1.00 83.00 86 GLU A O 1
ATOM 683 N N . LEU A 1 87 ? -31.884 -0.784 39.692 1.00 81.12 87 LEU A N 1
ATOM 684 C CA . LEU A 1 87 ? -32.982 -1.637 40.152 1.00 81.12 87 LEU A CA 1
ATOM 685 C C . LEU A 1 87 ? -32.698 -2.220 41.540 1.00 81.12 87 LEU A C 1
ATOM 687 O O . LEU A 1 87 ? -33.577 -2.180 42.398 1.00 81.12 87 LEU A O 1
ATOM 691 N N . LEU A 1 88 ? -31.484 -2.720 41.785 1.00 75.94 88 LEU A N 1
ATOM 692 C CA . LEU A 1 88 ? -31.092 -3.258 43.090 1.00 75.94 88 LEU A CA 1
ATOM 693 C C . LEU A 1 88 ? -31.123 -2.188 44.184 1.00 75.94 88 LEU A C 1
ATOM 695 O O . LEU A 1 88 ? -31.700 -2.437 45.236 1.00 75.94 88 LEU A O 1
ATOM 699 N N . GLN A 1 89 ? -30.607 -0.984 43.928 1.00 77.31 89 GLN A N 1
ATOM 700 C CA . GLN A 1 89 ? -30.681 0.135 44.877 1.00 77.31 89 GLN A CA 1
ATOM 701 C C . GLN A 1 89 ? -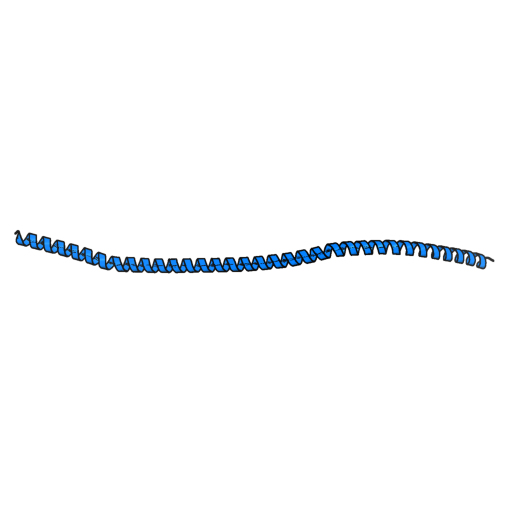32.131 0.558 45.162 1.00 77.31 89 GLN A C 1
ATOM 703 O O . GLN A 1 89 ? -32.506 0.851 46.303 1.00 77.31 89 GLN A O 1
ATOM 708 N N . ASN A 1 90 ? -32.990 0.555 44.140 1.00 79.69 90 ASN A N 1
ATOM 709 C CA . ASN A 1 90 ? -34.417 0.822 44.309 1.00 79.69 90 ASN A CA 1
ATOM 710 C C . ASN A 1 90 ? -35.122 -0.271 45.125 1.00 79.69 90 ASN A C 1
ATOM 712 O O . ASN A 1 90 ? -35.991 0.043 45.939 1.00 79.69 90 ASN A O 1
ATOM 716 N N . ILE A 1 91 ? -34.760 -1.542 44.938 1.00 78.50 91 ILE A N 1
ATOM 717 C CA . ILE A 1 91 ? -35.295 -2.655 45.730 1.00 78.50 91 ILE A CA 1
ATOM 718 C C . ILE A 1 91 ? -34.796 -2.562 47.169 1.00 78.50 91 ILE A C 1
ATOM 720 O O . ILE A 1 91 ? -35.612 -2.610 48.081 1.00 78.50 91 ILE A O 1
ATOM 724 N N . GLU A 1 92 ? -33.495 -2.376 47.384 1.00 73.12 92 GLU A N 1
ATOM 725 C CA . GLU A 1 92 ? -32.895 -2.240 48.710 1.00 73.12 92 GLU A CA 1
ATOM 726 C C . GLU A 1 92 ? -33.552 -1.096 49.484 1.00 73.12 92 GLU A C 1
ATOM 728 O O . GLU A 1 92 ? -34.062 -1.304 50.582 1.00 73.12 92 GLU A O 1
ATOM 733 N N . SER A 1 93 ? -33.672 0.088 48.878 1.00 73.62 93 SER A N 1
ATOM 734 C CA . SER A 1 93 ? -34.324 1.226 49.531 1.00 73.62 93 SER A CA 1
ATOM 735 C C . SER A 1 93 ? -35.807 0.984 49.838 1.00 73.62 93 SER A C 1
ATOM 737 O O . SER A 1 93 ? -36.287 1.432 50.880 1.00 73.62 93 SER A O 1
ATOM 739 N N . LYS A 1 94 ? -36.546 0.266 48.979 1.00 76.81 94 LYS A N 1
ATOM 740 C CA . LYS A 1 94 ? -37.953 -0.099 49.224 1.00 76.81 94 LYS A CA 1
ATOM 741 C C . LYS A 1 94 ? -38.099 -1.178 50.295 1.00 76.81 94 LYS A C 1
ATOM 743 O O . LYS A 1 94 ? -39.001 -1.072 51.120 1.00 76.81 94 LYS A O 1
ATOM 748 N N . VAL A 1 95 ? -37.239 -2.195 50.293 1.00 75.25 95 VAL A N 1
ATOM 749 C CA . VAL A 1 95 ? -37.265 -3.306 51.254 1.00 75.25 95 VAL A CA 1
ATOM 750 C C . VAL A 1 95 ? -36.835 -2.819 52.631 1.00 75.25 95 VAL A C 1
ATOM 752 O O . VAL A 1 95 ? -37.559 -3.047 53.592 1.00 75.25 95 VAL A O 1
ATOM 755 N N . VAL A 1 96 ? -35.725 -2.085 52.734 1.00 71.12 96 VAL A N 1
ATOM 756 C CA . VAL A 1 96 ? -35.241 -1.529 54.006 1.00 71.12 96 VAL A CA 1
ATOM 757 C C . VAL A 1 96 ? -36.301 -0.615 54.620 1.00 71.12 96 VAL A C 1
ATOM 759 O O . VAL A 1 96 ? -36.768 -0.883 55.725 1.00 71.12 96 VAL A O 1
ATOM 762 N N . LYS A 1 97 ? -36.790 0.388 53.876 1.00 73.75 97 LYS A N 1
ATOM 763 C CA . LYS A 1 97 ? -37.823 1.308 54.388 1.00 73.75 97 LYS A CA 1
ATOM 764 C C . LYS A 1 97 ? -39.152 0.607 54.678 1.00 73.75 97 LYS A C 1
ATOM 766 O O . LYS A 1 97 ? -39.840 0.958 55.633 1.00 73.75 97 LYS A O 1
ATOM 771 N N . GLY A 1 98 ? -39.529 -0.363 53.846 1.00 73.94 98 GLY A N 1
ATOM 772 C CA . GLY A 1 98 ? -40.780 -1.104 53.974 1.00 73.94 98 GLY A CA 1
ATOM 773 C C . GLY A 1 98 ? -40.793 -2.097 55.135 1.00 73.94 98 GLY A C 1
ATOM 774 O O . GLY A 1 98 ? -41.862 -2.353 55.679 1.00 73.94 98 GLY A O 1
ATOM 775 N N . VAL A 1 99 ? -39.636 -2.636 55.534 1.00 75.25 99 VAL A N 1
ATOM 776 C CA . VAL A 1 99 ? -39.505 -3.619 56.624 1.00 75.25 99 VAL A CA 1
ATOM 777 C C . VAL A 1 99 ? -39.160 -2.954 57.958 1.00 75.25 99 VAL A C 1
ATOM 779 O O . VAL A 1 99 ? -39.676 -3.382 58.991 1.00 75.25 99 VAL A O 1
ATOM 782 N N . GLU A 1 100 ? -38.365 -1.879 57.969 1.00 73.94 100 GLU A N 1
ATOM 783 C CA . GLU A 1 100 ? -38.014 -1.171 59.210 1.00 73.94 100 GLU A CA 1
ATOM 784 C C . GLU A 1 100 ? -39.245 -0.636 59.948 1.00 73.94 100 GLU A C 1
ATOM 786 O O . GLU A 1 100 ? -39.361 -0.822 61.160 1.00 73.94 100 GLU A O 1
ATOM 791 N N . ALA A 1 101 ? -40.192 -0.008 59.243 1.00 76.44 101 ALA A N 1
ATOM 792 C CA . ALA A 1 101 ? -41.348 0.617 59.885 1.00 76.44 101 ALA A CA 1
ATOM 793 C C . ALA A 1 101 ? -42.300 -0.396 60.572 1.00 76.44 101 ALA A C 1
ATOM 795 O O . ALA A 1 101 ? -42.637 -0.190 61.746 1.00 76.44 101 ALA A O 1
ATOM 796 N N . PRO A 1 102 ? -42.701 -1.516 59.935 1.00 81.50 102 PRO A N 1
ATOM 797 C CA . PRO A 1 102 ? -43.492 -2.556 60.591 1.00 81.50 102 PRO A CA 1
ATOM 798 C C . PRO A 1 102 ? -42.754 -3.236 61.746 1.00 81.50 102 PRO A C 1
ATOM 800 O O . PRO A 1 102 ? -43.345 -3.439 62.804 1.00 81.50 102 PRO A O 1
ATOM 803 N N . VAL A 1 103 ? -41.466 -3.563 61.579 1.00 81.81 103 VAL A N 1
ATOM 804 C CA . VAL A 1 103 ? -40.683 -4.263 62.613 1.00 81.81 103 VAL A CA 1
ATOM 805 C C . VAL A 1 103 ? -40.468 -3.376 63.840 1.00 81.81 103 VAL A C 1
ATOM 807 O O . VAL A 1 103 ? -40.673 -3.831 64.966 1.00 81.81 103 VAL A O 1
ATOM 810 N N . SER A 1 104 ? -40.137 -2.098 63.633 1.00 81.75 104 SER A N 1
ATOM 811 C CA . SER A 1 104 ? -40.045 -1.080 64.687 1.00 81.75 104 SER A CA 1
ATOM 812 C C . SER A 1 104 ? -41.351 -0.966 65.480 1.00 81.75 104 SER A C 1
ATOM 814 O O . SER A 1 104 ? -41.357 -1.022 66.714 1.00 81.75 104 SER A O 1
ATOM 816 N N . THR A 1 105 ? -42.482 -0.898 64.773 1.00 84.06 105 THR A N 1
ATOM 817 C CA . THR A 1 105 ? -43.810 -0.788 65.392 1.00 84.06 105 THR A CA 1
ATOM 818 C C . THR A 1 105 ? -44.166 -2.048 66.183 1.00 84.06 105 THR A C 1
ATOM 820 O O . THR A 1 105 ? -44.651 -1.950 67.310 1.00 84.06 105 THR A O 1
ATOM 823 N N . LEU A 1 106 ? -43.882 -3.237 65.641 1.00 87.62 106 LEU A N 1
ATOM 824 C CA . LEU A 1 106 ? -44.090 -4.506 66.339 1.00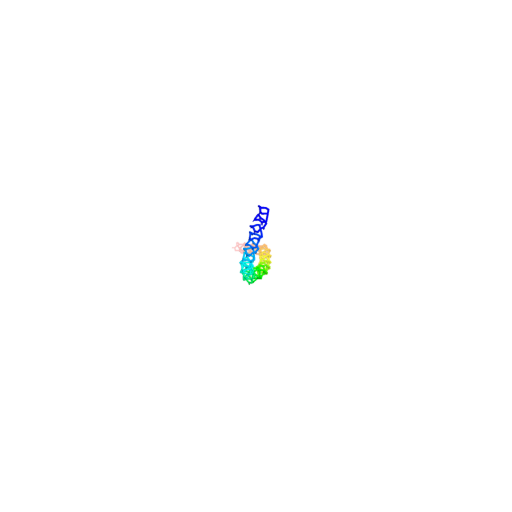 87.62 106 LEU A CA 1
ATOM 825 C C . LEU A 1 106 ? -43.245 -4.595 67.610 1.00 87.62 106 LEU A C 1
ATOM 827 O O . LEU A 1 106 ? -43.795 -4.920 68.659 1.00 87.62 106 LEU A O 1
ATOM 831 N N . MET A 1 107 ? -41.950 -4.261 67.552 1.00 87.38 107 MET A N 1
ATOM 832 C CA . MET A 1 107 ? -41.086 -4.238 68.738 1.00 87.38 107 MET A CA 1
ATOM 833 C C . MET A 1 107 ? -41.586 -3.249 69.796 1.00 87.38 107 MET A C 1
ATOM 835 O O . MET A 1 107 ? -41.624 -3.587 70.980 1.00 87.38 107 MET A O 1
ATOM 839 N N . SER A 1 108 ? -42.002 -2.049 69.384 1.00 87.62 108 SER A N 1
ATOM 840 C CA . SER A 1 108 ? -42.540 -1.034 70.296 1.00 87.62 108 SER A CA 1
ATOM 841 C C . SER A 1 108 ? -43.827 -1.511 70.978 1.00 87.62 108 SER A C 1
ATOM 843 O O . SER A 1 108 ? -43.939 -1.453 72.204 1.00 87.62 108 SER A O 1
ATOM 845 N N . ASN A 1 109 ? -44.753 -2.099 70.215 1.00 89.81 109 ASN A N 1
ATOM 846 C CA . ASN A 1 109 ? -45.987 -2.681 70.745 1.00 89.81 109 ASN A CA 1
ATOM 847 C C . ASN A 1 109 ? -45.711 -3.839 71.712 1.00 89.81 109 ASN A C 1
ATOM 849 O O . ASN A 1 109 ? -46.350 -3.932 72.757 1.00 89.81 109 ASN A O 1
ATOM 853 N N . LEU A 1 110 ? -44.739 -4.702 71.405 1.00 91.12 110 LEU A N 1
ATOM 854 C CA . LEU A 1 110 ? -44.345 -5.821 72.265 1.00 91.12 110 LEU A CA 1
ATOM 855 C C . LEU A 1 110 ? -43.743 -5.329 73.587 1.00 91.12 110 LEU A C 1
ATOM 857 O O . LEU A 1 110 ? -44.082 -5.841 74.656 1.00 91.12 110 LEU A O 1
ATOM 861 N N . ASN A 1 111 ? -42.902 -4.295 73.529 1.00 90.12 111 ASN A N 1
ATOM 862 C CA . ASN A 1 111 ? -42.335 -3.652 74.712 1.00 90.12 111 ASN A CA 1
ATOM 863 C C . ASN A 1 111 ? -43.416 -2.973 75.564 1.00 90.12 111 ASN A C 1
ATOM 865 O O . ASN A 1 111 ? -43.417 -3.135 76.785 1.00 90.12 111 ASN A O 1
ATOM 869 N N . ALA A 1 112 ? -44.366 -2.274 74.938 1.00 89.31 112 ALA A N 1
ATOM 870 C CA . ALA A 1 112 ? -45.503 -1.668 75.626 1.00 89.31 112 ALA A CA 1
ATOM 871 C C . ALA A 1 112 ? -46.406 -2.726 76.279 1.00 89.31 112 ALA A C 1
ATOM 873 O O . ALA A 1 112 ? -46.824 -2.561 77.425 1.00 89.31 112 ALA A O 1
ATOM 874 N N . LEU A 1 113 ? -46.650 -3.851 75.600 1.00 89.81 113 LEU A N 1
ATOM 875 C CA . LEU A 1 113 ? -47.438 -4.963 76.130 1.00 89.81 113 LEU A CA 1
ATOM 876 C C . LEU A 1 113 ? -46.741 -5.624 77.324 1.00 89.81 113 LEU A C 1
ATOM 878 O O . LEU A 1 113 ? -47.368 -5.870 78.353 1.00 89.81 113 LEU A O 1
ATOM 882 N N . LYS A 1 114 ? -45.424 -5.846 77.229 1.00 90.94 114 LYS A N 1
ATOM 883 C CA . LYS A 1 114 ? -44.603 -6.349 78.337 1.00 90.94 114 LYS A CA 1
ATOM 884 C C . LYS A 1 114 ? -44.629 -5.396 79.534 1.00 90.94 114 LYS A C 1
ATOM 886 O O . LYS A 1 114 ? -44.787 -5.852 80.664 1.00 90.94 114 LYS A O 1
ATOM 891 N N . ALA A 1 115 ? -44.512 -4.089 79.298 1.00 88.62 115 ALA A N 1
ATOM 892 C CA . ALA A 1 115 ? -44.598 -3.074 80.345 1.00 88.62 115 ALA A CA 1
ATOM 893 C C . ALA A 1 115 ? -45.996 -3.025 80.990 1.00 88.62 115 ALA A C 1
ATOM 895 O O . ALA A 1 115 ? -46.102 -2.968 82.214 1.00 88.62 115 ALA A O 1
ATOM 896 N N . GLY A 1 116 ? -47.063 -3.122 80.191 1.00 89.56 116 GLY A N 1
ATOM 897 C CA . GLY A 1 116 ? -48.445 -3.180 80.670 1.00 89.56 116 GLY A CA 1
ATOM 898 C C . GLY A 1 116 ? -48.733 -4.428 81.508 1.00 89.56 116 GLY A C 1
ATOM 899 O O . GLY A 1 116 ? -49.308 -4.322 82.590 1.00 89.56 116 GLY A O 1
ATOM 900 N N . LEU A 1 117 ? -48.265 -5.599 81.065 1.00 90.69 117 LEU A N 1
ATOM 901 C CA . LEU A 1 117 ? -48.363 -6.853 81.821 1.00 90.69 117 LEU A CA 1
ATOM 902 C C . LEU A 1 117 ? -47.575 -6.791 83.134 1.00 90.69 117 LEU A C 1
ATOM 904 O O . LEU A 1 117 ? -48.089 -7.200 84.174 1.00 90.69 117 LEU A O 1
ATOM 908 N N . ALA A 1 118 ? -46.357 -6.240 83.110 1.00 87.81 118 ALA A N 1
ATOM 909 C CA . ALA A 1 118 ? -45.558 -6.038 84.314 1.00 87.81 118 ALA A CA 1
ATOM 910 C C . ALA A 1 118 ? -46.254 -5.088 85.304 1.00 87.81 118 ALA A C 1
ATOM 912 O O . ALA A 1 118 ? -46.318 -5.387 86.495 1.00 87.81 118 ALA A O 1
ATOM 913 N N . ALA A 1 119 ? -46.832 -3.983 84.824 1.00 85.75 119 ALA A N 1
ATOM 914 C CA . ALA A 1 119 ? -47.583 -3.041 85.650 1.00 85.75 119 ALA A CA 1
ATOM 915 C C . ALA A 1 119 ? -48.858 -3.666 86.243 1.00 85.75 119 ALA A C 1
ATOM 917 O O . ALA A 1 119 ? -49.159 -3.445 87.417 1.00 85.75 119 ALA A O 1
ATOM 918 N N . PHE A 1 120 ? -49.579 -4.483 85.469 1.00 88.56 120 PHE A N 1
ATOM 919 C CA . PHE A 1 120 ? -50.763 -5.208 85.933 1.00 88.56 120 PHE A CA 1
ATOM 920 C C . PHE A 1 120 ? -50.415 -6.208 87.042 1.00 88.56 120 PHE A C 1
ATOM 922 O O . PHE A 1 120 ? -51.026 -6.191 88.110 1.00 88.56 120 PHE A O 1
ATOM 929 N N . PHE A 1 121 ? -49.375 -7.021 86.834 1.00 87.94 121 PHE A N 1
ATOM 930 C CA . PHE A 1 121 ? -48.891 -7.954 87.851 1.00 87.94 121 PHE A CA 1
ATOM 931 C C . PHE A 1 121 ? -48.414 -7.237 89.113 1.00 87.94 121 PHE A C 1
ATOM 933 O O . PHE A 1 121 ? -48.715 -7.682 90.218 1.00 87.94 121 PHE A O 1
ATOM 940 N N . ASN A 1 122 ? -47.715 -6.111 88.967 1.00 86.25 122 ASN A N 1
ATOM 941 C CA . ASN A 1 122 ? -47.246 -5.326 90.104 1.00 86.25 122 ASN A CA 1
ATOM 942 C C . ASN A 1 122 ? -48.406 -4.691 90.894 1.00 86.25 122 ASN A C 1
ATOM 944 O O . ASN A 1 122 ? -48.292 -4.490 92.099 1.00 86.25 122 ASN A O 1
ATOM 948 N N . ARG A 1 123 ? -49.538 -4.408 90.233 1.00 83.06 123 ARG A N 1
ATOM 949 C CA . ARG A 1 123 ? -50.757 -3.893 90.872 1.00 83.06 123 ARG A CA 1
ATOM 950 C C . ARG A 1 123 ? -51.567 -4.979 91.580 1.00 83.06 123 ARG A C 1
ATOM 952 O O . ARG A 1 123 ? -52.183 -4.671 92.585 1.00 83.06 123 ARG A O 1
ATOM 959 N N . MET A 1 124 ? -51.554 -6.221 91.089 1.00 74.19 124 MET A N 1
ATOM 960 C CA . MET A 1 124 ? -52.203 -7.356 91.769 1.00 74.19 124 MET A CA 1
ATOM 961 C C . MET A 1 124 ? -51.399 -7.904 92.953 1.00 74.19 124 MET A C 1
ATOM 963 O O . MET A 1 124 ? -51.947 -8.600 93.799 1.00 74.19 124 MET A O 1
ATOM 967 N N . LYS A 1 125 ? -50.091 -7.632 93.000 1.00 69.75 125 LYS A N 1
ATOM 968 C CA . LYS A 1 125 ? -49.211 -8.032 94.108 1.00 69.75 125 LYS A CA 1
ATOM 969 C C . LYS A 1 125 ? -49.214 -7.039 95.281 1.00 69.75 125 LYS A C 1
ATOM 971 O O . LYS A 1 125 ? -48.493 -7.276 96.248 1.00 69.75 125 LYS A O 1
ATOM 976 N N . LYS A 1 126 ? -49.955 -5.934 95.160 1.00 50.59 126 LYS A N 1
ATOM 977 C CA . LYS A 1 126 ? -50.090 -4.858 96.146 1.00 50.59 126 LYS A CA 1
ATOM 978 C C . LYS A 1 126 ? -51.473 -4.919 96.777 1.00 50.59 126 LYS A C 1
ATOM 980 O O . LYS A 1 126 ? -51.545 -4.659 97.994 1.00 50.59 126 LYS A O 1
#

pLDDT: mean 85.41, std 7.32, range [50.59, 96.19]

Foldseek 3Di:
DVVVVVVVVVVVVVVVVVVVVVVVVVVVVVVVVVVVVVVVVVCVVVVVVVVVVVVVVVVVVVVVVVVVVVVVVVVVVVVVVVVVVVVVVVVCVCCCVVVCVVVVVVVVVVVVVVVVVVVVVVVVVD

Solvent-accessible surface area (backbone atoms only — not comparable to full-atom values): 6755 Å² total; per-residue (Å²): 107,73,66,57,53,51,50,53,52,50,54,52,52,51,52,52,50,54,54,52,49,53,55,51,52,53,52,50,53,52,52,53,52,52,51,51,51,52,51,50,54,50,50,66,57,48,52,59,51,54,53,50,51,52,51,50,53,52,54,51,52,50,52,51,52,53,51,52,51,51,52,52,52,51,50,52,52,52,51,51,50,53,51,52,50,54,51,49,53,53,46,50,55,49,49,52,60,61,47,49,56,58,52,53,51,50,52,51,51,51,52,51,50,52,50,50,51,52,52,51,54,57,59,74,76,105

Radius of gyration: 53.67 Å; Cα contacts (8 Å, |Δi|>4): 0; chains: 1; bounding box: 91×33×157 Å

Mean predicted aligned error: 14.51 Å